Protein AF-A0A6A5SFV1-F1 (afdb_monomer_lite)

Structure (mmCIF, N/CA/C/O backbone):
data_AF-A0A6A5SFV1-F1
#
_entry.id   AF-A0A6A5SFV1-F1
#
loop_
_atom_site.group_PDB
_atom_site.id
_atom_site.type_symbol
_atom_site.label_atom_id
_atom_site.label_alt_id
_atom_site.label_comp_id
_atom_site.label_asym_id
_atom_site.label_entity_id
_atom_site.label_seq_id
_atom_site.pdbx_PDB_ins_code
_atom_site.Cartn_x
_atom_site.Cartn_y
_atom_site.Cartn_z
_atom_site.occupancy
_atom_site.B_iso_or_equiv
_atom_site.auth_seq_id
_atom_site.auth_comp_id
_atom_site.auth_asym_id
_atom_site.auth_atom_id
_atom_site.pdbx_PDB_model_num
ATOM 1 N N . LEU A 1 1 ? 15.874 -4.616 15.369 1.00 39.81 1 LEU A N 1
ATOM 2 C CA . LEU A 1 1 ? 14.705 -5.176 14.667 1.00 39.81 1 LEU A CA 1
ATOM 3 C C . LEU A 1 1 ? 13.558 -4.239 14.954 1.00 39.81 1 LEU A C 1
ATOM 5 O O . LEU A 1 1 ? 12.980 -4.276 16.034 1.00 39.81 1 LEU A O 1
ATOM 9 N N . THR A 1 2 ? 13.388 -3.271 14.067 1.00 50.19 2 THR A N 1
ATOM 10 C CA . THR A 1 2 ? 12.289 -2.308 14.119 1.00 50.19 2 THR A CA 1
ATOM 11 C C . THR A 1 2 ? 10.991 -3.061 13.829 1.00 50.19 2 THR A C 1
ATOM 13 O O . THR A 1 2 ? 10.992 -3.996 13.033 1.00 50.19 2 THR A O 1
ATOM 16 N N . SER A 1 3 ? 9.886 -2.715 14.496 1.00 72.81 3 SER A N 1
ATOM 17 C CA . SER A 1 3 ? 8.647 -3.523 14.514 1.00 72.81 3 SER A CA 1
ATOM 18 C C . SER A 1 3 ? 8.008 -3.782 13.142 1.00 72.81 3 SER A C 1
ATOM 20 O O . SER A 1 3 ? 7.108 -4.609 13.043 1.00 72.81 3 SER A O 1
ATOM 22 N N . TRP A 1 4 ? 8.470 -3.100 12.093 1.00 81.50 4 TRP A N 1
ATOM 23 C CA . TRP A 1 4 ? 7.916 -3.142 10.742 1.00 81.50 4 TRP A CA 1
ATOM 24 C C . TRP A 1 4 ? 8.739 -3.970 9.751 1.00 81.50 4 TRP A C 1
ATOM 26 O O . TRP A 1 4 ? 8.280 -4.184 8.636 1.00 81.50 4 TRP A O 1
ATOM 36 N N . ASP A 1 5 ? 9.910 -4.491 10.139 1.00 78.44 5 ASP A N 1
ATOM 37 C CA . ASP A 1 5 ? 10.797 -5.262 9.245 1.00 78.44 5 ASP A CA 1
ATOM 38 C C . ASP A 1 5 ? 10.086 -6.492 8.638 1.00 78.44 5 ASP A C 1
ATOM 40 O O . ASP A 1 5 ? 10.396 -6.937 7.531 1.00 78.44 5 ASP A O 1
ATOM 44 N N . SER A 1 6 ? 9.074 -7.018 9.336 1.00 78.88 6 SER A N 1
ATOM 45 C CA . SER A 1 6 ? 8.211 -8.098 8.859 1.00 78.88 6 SER A CA 1
ATOM 46 C C . SER A 1 6 ? 7.360 -7.718 7.649 1.00 78.88 6 SER A C 1
ATOM 48 O O . SER A 1 6 ? 6.922 -8.623 6.957 1.00 78.88 6 SER A O 1
ATOM 50 N N . LEU A 1 7 ? 7.142 -6.433 7.347 1.00 82.94 7 LEU A N 1
ATOM 51 C CA . LEU A 1 7 ? 6.380 -5.955 6.187 1.00 82.94 7 LEU A CA 1
ATOM 52 C C . LEU A 1 7 ? 7.236 -5.837 4.914 1.00 82.94 7 LEU A C 1
ATOM 54 O O . LEU A 1 7 ? 6.708 -5.513 3.851 1.00 82.94 7 LEU A O 1
ATOM 58 N N . CYS A 1 8 ? 8.541 -6.136 4.964 1.00 82.19 8 CYS A N 1
ATOM 59 C CA . CYS A 1 8 ? 9.426 -6.064 3.791 1.00 82.19 8 CYS A CA 1
ATOM 60 C C . CYS A 1 8 ? 8.923 -6.908 2.607 1.00 82.19 8 CYS A C 1
ATOM 62 O O . CYS A 1 8 ? 9.131 -6.546 1.449 1.00 82.19 8 CYS A O 1
ATOM 64 N N . PHE A 1 9 ? 8.205 -8.007 2.874 1.00 82.31 9 PHE A N 1
ATOM 65 C CA . PHE A 1 9 ? 7.637 -8.860 1.823 1.00 82.31 9 PHE A CA 1
ATOM 66 C C . PHE A 1 9 ? 6.614 -8.139 0.929 1.00 82.31 9 PHE A C 1
ATOM 68 O O . PHE A 1 9 ? 6.359 -8.608 -0.185 1.00 82.31 9 PHE A O 1
ATOM 75 N N . LEU A 1 10 ? 6.031 -7.017 1.380 1.00 82.50 10 LEU A N 1
ATOM 76 C CA . LEU A 1 10 ? 5.138 -6.179 0.570 1.00 82.50 10 LEU A CA 1
ATOM 77 C C . LEU A 1 10 ? 5.830 -5.673 -0.696 1.00 82.50 10 LEU A C 1
ATOM 79 O O . LEU A 1 10 ? 5.178 -5.433 -1.710 1.00 82.50 10 LEU A O 1
ATOM 83 N N . PHE A 1 11 ? 7.154 -5.562 -0.646 1.00 83.38 11 PHE A N 1
ATOM 84 C CA . PHE A 1 11 ? 7.954 -4.985 -1.706 1.00 83.38 11 PHE A CA 1
ATOM 85 C C . PHE A 1 11 ? 8.879 -5.978 -2.402 1.00 83.38 11 PHE A C 1
ATOM 87 O O . PHE A 1 11 ? 9.654 -5.578 -3.267 1.00 83.38 11 PHE A O 1
ATOM 94 N N . ALA A 1 12 ? 8.787 -7.270 -2.081 1.00 75.19 12 ALA A N 1
ATOM 95 C CA . ALA A 1 12 ? 9.642 -8.297 -2.677 1.00 75.19 12 ALA A CA 1
ATOM 96 C C . ALA A 1 12 ? 9.577 -8.310 -4.219 1.00 75.19 12 ALA A C 1
ATOM 98 O O . ALA A 1 12 ? 10.554 -8.651 -4.876 1.00 75.19 12 ALA A O 1
ATOM 99 N N . SER A 1 13 ? 8.444 -7.896 -4.798 1.00 70.06 13 SER A N 1
ATOM 100 C CA . SER A 1 13 ? 8.235 -7.753 -6.243 1.00 70.06 13 SER A CA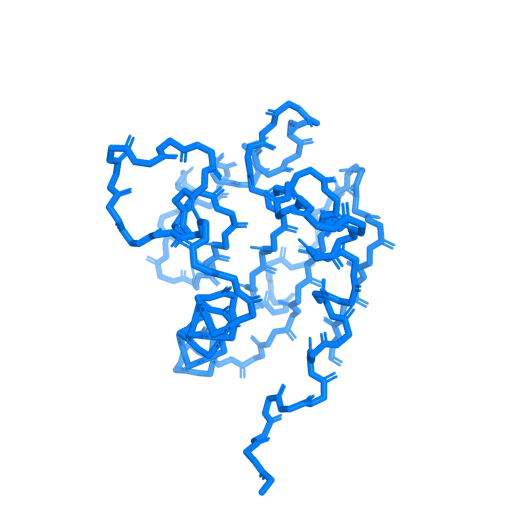 1
ATOM 101 C C . SER A 1 13 ? 8.350 -6.311 -6.760 1.00 70.06 13 SER A C 1
ATOM 103 O O . SER A 1 13 ? 8.256 -6.091 -7.964 1.00 70.06 13 SER A O 1
ATOM 105 N N . ALA A 1 14 ? 8.568 -5.319 -5.886 1.00 68.31 14 ALA A N 1
ATOM 106 C CA . ALA A 1 14 ? 8.663 -3.900 -6.253 1.00 68.31 14 ALA A CA 1
ATOM 107 C C . ALA A 1 14 ? 9.903 -3.581 -7.104 1.00 68.31 14 ALA A C 1
ATOM 109 O O . ALA A 1 14 ? 9.936 -2.558 -7.792 1.00 68.31 14 ALA A O 1
ATOM 110 N N . VAL A 1 15 ? 10.918 -4.449 -7.037 1.00 64.75 15 VAL A N 1
ATOM 111 C CA . VAL A 1 15 ? 12.190 -4.350 -7.757 1.00 64.75 15 VAL A CA 1
ATOM 112 C C . VAL A 1 15 ? 12.440 -5.678 -8.478 1.00 64.75 15 VAL A C 1
ATOM 114 O O . VAL A 1 15 ? 13.205 -6.519 -8.022 1.00 64.75 15 VAL A O 1
ATOM 117 N N . GLY A 1 16 ? 11.745 -5.893 -9.595 1.00 60.97 16 GLY A N 1
ATOM 118 C CA . GLY A 1 16 ? 11.997 -7.020 -10.500 1.00 60.97 16 GLY A CA 1
ATOM 119 C C . GLY A 1 16 ? 12.923 -6.604 -11.642 1.00 60.97 16 GLY A C 1
ATOM 120 O O . GLY A 1 16 ? 12.803 -5.483 -12.135 1.00 60.97 16 GLY A O 1
ATOM 121 N N . ASP A 1 17 ? 13.861 -7.477 -12.027 1.00 54.81 17 ASP A N 1
ATOM 122 C CA . ASP A 1 17 ? 14.710 -7.395 -13.231 1.00 54.81 17 ASP A CA 1
ATOM 123 C C . ASP A 1 17 ? 15.081 -5.970 -13.683 1.00 54.81 17 ASP A C 1
ATOM 125 O O . ASP A 1 17 ? 14.914 -5.577 -14.835 1.00 54.81 17 ASP A O 1
ATOM 129 N N . ARG A 1 18 ? 15.636 -5.190 -12.743 1.00 55.34 18 ARG A N 1
ATOM 130 C CA . ARG A 1 18 ? 16.209 -3.841 -12.944 1.00 55.34 18 ARG A CA 1
ATOM 131 C C . ARG A 1 18 ? 15.216 -2.700 -13.206 1.00 55.34 18 ARG A C 1
ATOM 133 O O . ARG A 1 18 ? 15.666 -1.568 -13.401 1.00 55.34 18 ARG A O 1
ATOM 140 N N . HIS A 1 19 ? 13.906 -2.929 -13.119 1.00 63.66 19 HIS A N 1
ATOM 141 C CA . HIS A 1 19 ? 12.904 -1.869 -13.243 1.00 63.66 19 HIS A CA 1
ATOM 142 C C . HIS A 1 19 ? 11.974 -1.822 -12.028 1.00 63.66 19 HIS A C 1
ATOM 144 O O . HIS A 1 19 ? 11.160 -2.707 -11.783 1.00 63.66 19 HIS A O 1
ATOM 150 N N . ALA A 1 20 ? 12.104 -0.741 -11.259 1.00 70.50 20 ALA A N 1
ATOM 151 C CA . ALA A 1 20 ? 11.135 -0.374 -10.242 1.00 70.50 20 ALA A CA 1
ATOM 152 C C . ALA A 1 20 ? 9.860 0.124 -10.930 1.00 70.50 20 ALA A C 1
ATOM 154 O O . ALA A 1 20 ? 9.822 1.237 -11.464 1.00 70.50 20 ALA A O 1
ATOM 155 N N . THR A 1 21 ? 8.839 -0.726 -10.934 1.00 82.31 21 THR A N 1
ATOM 156 C CA . THR A 1 21 ? 7.535 -0.418 -11.516 1.00 82.31 21 THR A CA 1
ATOM 157 C C . THR A 1 21 ? 6.489 -0.534 -10.413 1.00 82.31 21 THR A C 1
ATOM 159 O O . THR A 1 21 ? 6.271 -1.643 -9.920 1.00 82.31 21 THR A O 1
ATOM 162 N N . PRO A 1 22 ? 5.804 0.566 -10.043 1.00 81.25 22 PRO A N 1
ATOM 163 C CA . PRO A 1 22 ? 4.763 0.541 -9.017 1.00 81.25 22 PRO A CA 1
ATOM 164 C C . PRO A 1 22 ? 3.718 -0.558 -9.245 1.00 81.25 22 PRO A C 1
ATOM 166 O O . PRO A 1 22 ? 3.267 -1.184 -8.297 1.00 81.25 22 PRO A O 1
ATOM 169 N N . ALA A 1 23 ? 3.369 -0.846 -10.503 1.00 82.19 23 ALA A N 1
ATOM 170 C CA . ALA A 1 23 ? 2.409 -1.890 -10.867 1.00 82.19 23 ALA A CA 1
ATOM 171 C C . ALA A 1 23 ? 2.795 -3.311 -10.412 1.00 82.19 23 ALA A C 1
ATOM 173 O O . ALA A 1 23 ? 1.910 -4.150 -10.262 1.00 82.19 23 ALA A O 1
ATOM 174 N N . ASN A 1 24 ? 4.079 -3.581 -10.155 1.00 83.88 24 ASN A N 1
ATOM 175 C CA . ASN A 1 24 ? 4.537 -4.882 -9.662 1.00 83.88 24 ASN A CA 1
ATOM 176 C C . ASN A 1 24 ? 4.305 -5.064 -8.155 1.00 83.88 24 ASN A C 1
ATOM 178 O O . ASN A 1 24 ? 4.449 -6.175 -7.638 1.00 83.88 24 ASN A O 1
ATOM 182 N N . ILE A 1 25 ? 3.970 -3.989 -7.437 1.00 86.62 25 ILE A N 1
ATOM 183 C CA . ILE A 1 25 ? 3.572 -4.054 -6.032 1.00 86.62 25 ILE A CA 1
ATOM 184 C C . ILE A 1 25 ? 2.109 -4.513 -6.000 1.00 86.62 25 ILE A C 1
ATOM 186 O O . ILE A 1 25 ? 1.242 -3.801 -6.514 1.00 86.62 25 ILE A O 1
ATOM 190 N N . PRO A 1 26 ? 1.793 -5.684 -5.417 1.00 85.19 26 PRO A N 1
ATOM 191 C CA . PRO A 1 26 ? 0.419 -6.155 -5.343 1.00 85.19 26 PRO A CA 1
ATOM 192 C C . PRO A 1 26 ? -0.435 -5.183 -4.536 1.00 85.19 26 PRO A C 1
ATOM 194 O O . PRO A 1 26 ? -0.007 -4.709 -3.478 1.00 85.19 26 PRO A O 1
ATOM 197 N N . LYS A 1 27 ? -1.667 -4.940 -4.994 1.00 87.31 27 LYS A N 1
ATOM 198 C CA . LYS A 1 27 ? -2.636 -4.174 -4.213 1.00 87.31 27 LYS A CA 1
ATOM 199 C C . LYS A 1 27 ? -2.872 -4.855 -2.867 1.00 87.31 27 LYS A C 1
ATOM 201 O O . LYS A 1 27 ? -3.360 -5.985 -2.809 1.00 87.31 27 LYS A O 1
ATOM 206 N N . THR A 1 28 ? -2.497 -4.164 -1.800 1.00 86.44 28 THR A N 1
ATOM 207 C CA . THR A 1 28 ? -2.459 -4.695 -0.442 1.00 86.44 28 THR A CA 1
ATOM 208 C C . THR A 1 28 ? -3.102 -3.712 0.519 1.00 86.44 28 THR A C 1
ATOM 210 O O . THR A 1 28 ? -2.836 -2.509 0.462 1.00 86.44 28 THR A O 1
ATOM 213 N N . ILE A 1 29 ? -3.918 -4.240 1.427 1.00 86.06 29 ILE A N 1
ATOM 214 C CA . ILE A 1 29 ? -4.381 -3.508 2.601 1.00 86.06 29 ILE A CA 1
ATOM 215 C C . ILE A 1 29 ? -3.714 -4.080 3.853 1.00 86.06 29 ILE A C 1
ATOM 217 O O . ILE A 1 29 ? -3.685 -5.295 4.060 1.00 86.06 29 ILE A O 1
ATOM 221 N N . VAL A 1 30 ? -3.147 -3.198 4.668 1.00 85.81 30 VAL A N 1
ATOM 222 C CA . VAL A 1 30 ? -2.516 -3.522 5.947 1.00 85.81 30 VAL A CA 1
ATOM 223 C C . VAL A 1 30 ? -3.370 -2.901 7.040 1.00 85.81 30 VAL A C 1
ATOM 225 O O . VAL A 1 30 ? -3.527 -1.680 7.085 1.00 85.81 30 VAL A O 1
ATOM 228 N N . PHE A 1 31 ? -3.940 -3.733 7.901 1.00 85.19 31 PHE A N 1
ATOM 229 C CA . PHE A 1 31 ? -4.699 -3.281 9.054 1.00 85.19 31 PHE A CA 1
ATOM 230 C C . PHE A 1 31 ? -3.769 -3.103 10.249 1.00 85.19 31 PHE A C 1
ATOM 232 O O . PHE A 1 31 ? -3.014 -4.002 10.596 1.00 85.19 31 PHE A O 1
ATOM 239 N N . ILE A 1 32 ? -3.801 -1.914 10.847 1.00 83.50 32 ILE A N 1
ATOM 240 C CA . ILE A 1 32 ? -3.024 -1.569 12.037 1.00 83.50 32 ILE A CA 1
ATOM 241 C C . ILE A 1 32 ? -3.927 -0.784 12.979 1.00 83.50 32 ILE A C 1
ATOM 243 O O . ILE A 1 32 ? -4.478 0.257 12.611 1.00 83.50 32 ILE A O 1
ATOM 247 N N . ASP A 1 33 ? -4.043 -1.243 14.219 1.00 80.06 33 ASP A N 1
ATOM 248 C CA . ASP A 1 33 ? -4.778 -0.520 15.250 1.00 80.06 33 ASP A CA 1
ATOM 249 C C . ASP A 1 33 ? -3.892 0.528 15.919 1.00 80.06 33 ASP A C 1
ATOM 251 O O . ASP A 1 33 ? -2.948 0.218 16.636 1.00 80.06 33 ASP A O 1
ATOM 255 N N . GLY A 1 34 ? -4.224 1.798 15.696 1.00 77.44 34 GLY A N 1
ATOM 256 C CA . GLY A 1 34 ? -3.541 2.936 16.303 1.00 77.44 34 GLY A CA 1
ATOM 257 C C . GLY A 1 34 ? -3.113 3.962 15.264 1.00 77.44 34 GLY A C 1
ATOM 258 O O . GLY A 1 34 ? -2.336 3.681 14.356 1.00 77.44 34 GLY A O 1
ATOM 259 N N . GLN A 1 35 ? -3.590 5.197 15.416 1.00 79.12 35 GLN A N 1
ATOM 260 C CA . GLN A 1 35 ? -3.307 6.278 14.468 1.00 79.12 35 GLN A CA 1
ATOM 261 C C . GLN A 1 35 ? -1.804 6.565 14.337 1.00 79.12 35 GLN A C 1
ATOM 263 O O . GLN A 1 35 ? -1.300 6.762 13.231 1.00 79.12 35 GLN A O 1
ATOM 268 N N . THR A 1 36 ? -1.092 6.589 15.466 1.00 84.06 36 THR A N 1
ATOM 269 C CA . THR A 1 36 ? 0.360 6.794 15.495 1.00 84.06 36 THR A CA 1
ATOM 270 C C . THR A 1 36 ? 1.081 5.680 14.743 1.00 84.06 36 THR A C 1
ATOM 272 O O . THR A 1 36 ? 1.924 5.977 13.903 1.00 84.06 36 THR A O 1
ATOM 275 N N . LEU A 1 37 ? 0.671 4.426 14.953 1.00 84.81 37 LEU A N 1
ATOM 276 C CA . LEU A 1 37 ? 1.264 3.261 14.298 1.00 84.81 37 LEU A CA 1
ATOM 277 C C . LEU A 1 37 ? 1.001 3.247 12.789 1.00 84.81 37 LEU A C 1
ATOM 279 O O . LEU A 1 37 ? 1.902 2.928 12.028 1.00 84.81 37 LEU A O 1
ATOM 283 N N . ILE A 1 38 ? -0.180 3.674 12.331 1.00 85.00 38 ILE A N 1
ATOM 284 C CA . ILE A 1 38 ? -0.461 3.834 10.892 1.00 85.00 38 ILE A CA 1
ATOM 285 C C . ILE A 1 38 ? 0.493 4.845 10.260 1.00 85.00 38 ILE A C 1
ATOM 287 O O . ILE A 1 38 ? 1.033 4.601 9.183 1.00 85.00 38 ILE A O 1
ATOM 291 N N . ARG A 1 39 ? 0.707 5.989 10.922 1.00 85.56 39 ARG A N 1
ATOM 292 C CA . ARG A 1 39 ? 1.625 7.017 10.422 1.00 85.56 39 ARG A CA 1
ATOM 293 C C . ARG A 1 39 ? 3.065 6.509 10.398 1.00 85.56 39 ARG A C 1
ATOM 295 O O . ARG A 1 39 ? 3.761 6.748 9.418 1.00 85.56 39 ARG A O 1
ATOM 302 N N . GLU A 1 40 ? 3.495 5.814 11.447 1.00 89.19 40 GLU A N 1
ATOM 303 C CA . GLU A 1 40 ? 4.832 5.218 11.536 1.00 89.19 40 GLU A CA 1
ATOM 304 C C . GLU A 1 40 ? 5.048 4.131 10.480 1.00 89.19 40 GLU A C 1
ATOM 306 O O . GLU A 1 40 ? 6.055 4.160 9.781 1.00 89.19 40 GLU A O 1
ATOM 311 N N . ALA A 1 41 ? 4.085 3.228 10.298 1.00 87.88 41 ALA A N 1
ATOM 312 C CA . ALA A 1 41 ? 4.147 2.178 9.288 1.00 87.88 41 ALA A CA 1
ATOM 313 C C . ALA A 1 41 ? 4.135 2.751 7.863 1.00 87.88 41 ALA A C 1
ATOM 315 O O . ALA A 1 41 ? 4.870 2.272 7.004 1.00 87.88 41 ALA A O 1
ATOM 316 N N . ALA A 1 42 ? 3.349 3.802 7.604 1.00 89.31 42 ALA A N 1
ATOM 317 C CA . ALA A 1 42 ? 3.342 4.484 6.311 1.00 89.31 42 ALA A CA 1
ATOM 318 C C . ALA A 1 42 ? 4.674 5.188 6.027 1.00 89.31 42 ALA A C 1
ATOM 320 O O . ALA A 1 42 ? 5.183 5.090 4.912 1.00 89.31 42 ALA A O 1
ATOM 321 N N . ALA A 1 43 ? 5.249 5.863 7.027 1.00 90.62 43 ALA A N 1
ATOM 322 C CA . ALA A 1 43 ? 6.567 6.480 6.908 1.00 90.62 43 ALA A CA 1
ATOM 323 C C . ALA A 1 43 ? 7.647 5.422 6.639 1.00 90.62 43 ALA A C 1
ATOM 325 O O . ALA A 1 43 ? 8.378 5.535 5.661 1.00 90.62 43 ALA A O 1
ATOM 326 N N . TRP A 1 44 ? 7.659 4.338 7.419 1.00 91.94 44 TRP A N 1
ATOM 327 C CA . TRP A 1 44 ? 8.574 3.217 7.215 1.00 91.94 44 TRP A CA 1
ATOM 328 C C . TRP A 1 44 ? 8.431 2.595 5.817 1.00 91.94 44 TRP A C 1
ATOM 330 O O . TRP A 1 44 ? 9.428 2.328 5.153 1.00 91.94 44 TRP A O 1
ATOM 340 N N . ALA A 1 45 ? 7.200 2.404 5.336 1.00 90.00 45 ALA A N 1
ATOM 341 C CA . ALA A 1 45 ? 6.926 1.839 4.017 1.00 90.00 45 ALA A CA 1
ATOM 342 C C . ALA A 1 45 ? 7.452 2.744 2.888 1.00 90.00 45 ALA A C 1
ATOM 344 O O . ALA A 1 45 ? 8.002 2.252 1.901 1.00 90.00 45 ALA A O 1
ATOM 345 N N . ILE A 1 46 ? 7.306 4.064 3.045 1.00 91.81 46 ILE A N 1
ATOM 346 C CA . ILE A 1 46 ? 7.861 5.062 2.125 1.00 91.81 46 ILE A CA 1
ATOM 347 C C . ILE A 1 46 ? 9.390 4.998 2.130 1.00 91.81 46 ILE A C 1
ATOM 349 O O . ILE A 1 46 ? 9.991 4.879 1.061 1.00 91.81 46 ILE A O 1
ATOM 353 N N . ASP A 1 47 ? 10.006 5.029 3.310 1.00 91.75 47 ASP A N 1
ATOM 354 C CA . ASP A 1 47 ? 11.462 4.997 3.463 1.00 91.75 47 ASP A CA 1
ATOM 355 C C . ASP A 1 47 ? 12.055 3.714 2.873 1.00 91.75 47 ASP A C 1
ATOM 357 O O . ASP A 1 47 ? 13.055 3.759 2.157 1.00 91.75 47 ASP A O 1
ATOM 361 N N . MET A 1 48 ? 11.397 2.574 3.092 1.00 89.00 48 MET A N 1
ATOM 362 C CA . MET A 1 48 ? 11.800 1.291 2.523 1.00 89.00 48 MET A CA 1
ATOM 363 C C . MET A 1 48 ? 11.740 1.308 0.991 1.00 89.00 48 MET A C 1
ATOM 365 O O . MET A 1 48 ? 12.672 0.856 0.325 1.00 89.00 48 MET A O 1
ATOM 369 N N . LEU A 1 49 ? 10.670 1.856 0.408 1.00 88.38 49 LEU A N 1
ATOM 370 C CA . LEU A 1 49 ? 10.522 1.926 -1.046 1.00 88.38 49 LEU A CA 1
ATOM 371 C C . LEU A 1 49 ? 11.589 2.829 -1.688 1.00 88.38 49 LEU A C 1
ATOM 373 O O . LEU A 1 49 ? 12.161 2.464 -2.717 1.00 88.38 49 LEU A O 1
ATOM 377 N N . LEU A 1 50 ? 11.899 3.964 -1.052 1.00 90.19 50 LEU A N 1
ATOM 378 C CA . LEU A 1 50 ? 12.995 4.851 -1.455 1.00 90.19 50 LEU A CA 1
ATOM 379 C C . LEU A 1 50 ? 14.358 4.158 -1.328 1.00 90.19 50 LEU A C 1
ATOM 381 O O . LEU A 1 50 ? 15.199 4.294 -2.213 1.00 90.19 50 LEU A O 1
ATOM 385 N N . PHE A 1 51 ? 14.563 3.384 -0.260 1.00 88.50 51 PHE A N 1
ATOM 386 C CA . PHE A 1 51 ? 15.800 2.643 -0.026 1.00 88.50 51 PHE A CA 1
ATOM 387 C C . PHE A 1 51 ? 16.041 1.551 -1.078 1.00 88.50 51 PHE A C 1
ATOM 389 O O . PHE A 1 51 ? 17.168 1.371 -1.537 1.00 88.50 51 PHE A O 1
ATOM 396 N N . MET A 1 52 ? 14.996 0.834 -1.499 1.00 84.06 52 MET A N 1
ATOM 397 C CA . MET A 1 52 ? 15.143 -0.261 -2.465 1.00 84.06 52 MET A CA 1
ATOM 398 C C . MET A 1 52 ? 15.372 0.200 -3.908 1.00 84.06 52 MET A C 1
ATOM 400 O O . MET A 1 52 ? 15.853 -0.589 -4.725 1.00 84.06 52 MET A O 1
ATOM 404 N N . SER A 1 53 ? 15.021 1.441 -4.269 1.00 85.75 53 SER A N 1
ATOM 405 C CA . SER A 1 53 ? 15.277 1.943 -5.621 1.00 85.75 53 SER A CA 1
ATOM 406 C C . SER A 1 53 ? 15.342 3.464 -5.725 1.00 85.75 53 SER A C 1
ATOM 408 O O . SER A 1 53 ? 14.385 4.168 -5.420 1.00 85.75 53 SER A O 1
ATOM 410 N N . ASN A 1 54 ? 16.399 3.952 -6.380 1.00 85.75 54 ASN A N 1
ATOM 411 C CA . ASN A 1 54 ? 16.574 5.363 -6.754 1.00 85.75 54 ASN A CA 1
ATOM 412 C C . ASN A 1 54 ? 15.581 5.863 -7.826 1.00 85.75 54 ASN A C 1
ATOM 414 O O . ASN A 1 54 ? 15.680 7.003 -8.277 1.00 85.75 54 ASN A O 1
ATOM 418 N N . LYS A 1 55 ? 14.679 5.004 -8.317 1.00 87.69 55 LYS A N 1
ATOM 419 C CA . LYS A 1 55 ? 13.623 5.391 -9.263 1.00 87.69 55 LYS A CA 1
ATOM 420 C C . LYS A 1 55 ? 12.409 5.985 -8.563 1.00 87.69 55 LYS A C 1
ATOM 422 O O . LYS A 1 55 ? 11.719 6.797 -9.172 1.00 87.69 55 LYS A O 1
ATOM 427 N N . TYR A 1 56 ? 12.150 5.585 -7.320 1.00 89.56 56 TYR A N 1
ATOM 428 C CA . TYR A 1 56 ? 11.079 6.170 -6.529 1.00 89.56 56 TYR A CA 1
ATOM 429 C C . TYR A 1 56 ? 11.503 7.535 -5.990 1.00 89.56 56 TYR A C 1
ATOM 431 O O . TYR A 1 56 ? 12.683 7.807 -5.774 1.00 89.56 56 TYR A O 1
ATOM 439 N N . SER A 1 57 ? 10.530 8.420 -5.794 1.00 91.44 57 SER A N 1
ATOM 440 C CA . SER A 1 57 ? 10.784 9.776 -5.315 1.00 91.44 57 SER A CA 1
ATOM 441 C C . SER A 1 57 ? 9.653 10.270 -4.427 1.00 91.44 57 SER A C 1
ATOM 443 O O . SER A 1 57 ? 8.507 9.850 -4.555 1.00 91.44 57 SER A O 1
ATOM 445 N N . MET A 1 58 ? 9.961 11.224 -3.554 1.00 92.00 58 MET A N 1
ATOM 446 C CA . MET A 1 58 ? 8.953 12.004 -2.831 1.00 92.00 58 MET A CA 1
ATOM 447 C C . MET A 1 58 ? 8.427 13.178 -3.671 1.00 92.00 58 MET A C 1
ATOM 449 O O . MET A 1 58 ? 7.428 13.794 -3.312 1.00 92.00 58 MET A O 1
ATOM 453 N N . SER A 1 59 ? 9.065 13.494 -4.806 1.00 91.75 59 SER A N 1
ATOM 454 C CA . SER A 1 59 ? 8.624 14.583 -5.678 1.00 91.75 59 SER A CA 1
ATOM 455 C C . SER A 1 59 ? 7.319 14.239 -6.391 1.00 91.75 59 SER A C 1
ATOM 457 O O . SER A 1 59 ? 7.210 13.199 -7.042 1.00 91.75 59 SER A O 1
ATOM 459 N N . LEU A 1 60 ? 6.357 15.163 -6.368 1.00 85.19 60 LEU A N 1
ATOM 460 C CA . LEU A 1 60 ? 5.108 15.044 -7.130 1.00 85.19 60 LEU A CA 1
ATOM 461 C C . LEU A 1 60 ? 5.350 15.007 -8.649 1.00 85.19 60 LEU A C 1
ATOM 463 O O . LEU A 1 60 ? 4.560 14.422 -9.388 1.00 85.19 60 LEU A O 1
ATOM 467 N N . SER A 1 61 ? 6.467 15.570 -9.127 1.00 89.38 61 SER A N 1
ATOM 468 C CA . SER A 1 61 ? 6.842 15.508 -10.546 1.00 89.38 61 SER A CA 1
ATOM 469 C C . SER A 1 61 ? 7.196 14.095 -11.021 1.00 89.38 61 SER A C 1
ATOM 471 O O . SER A 1 61 ? 7.176 13.844 -12.225 1.00 89.38 61 SER A O 1
ATOM 473 N N . ALA A 1 62 ? 7.469 13.165 -10.098 1.00 86.25 62 ALA A N 1
ATOM 474 C CA . ALA A 1 62 ? 7.777 11.771 -10.409 1.00 86.25 62 ALA A CA 1
ATOM 475 C C . ALA A 1 62 ? 6.540 10.935 -10.791 1.00 86.25 62 ALA A C 1
ATOM 477 O O . ALA A 1 62 ? 6.686 9.767 -11.136 1.00 86.25 62 ALA A O 1
ATOM 478 N N . LYS A 1 63 ? 5.330 11.521 -10.769 1.00 88.62 63 LYS A N 1
ATOM 479 C CA . LYS A 1 63 ? 4.075 10.885 -11.212 1.00 88.62 63 LYS A CA 1
ATOM 480 C C . LYS A 1 63 ? 3.858 9.514 -10.557 1.00 88.62 63 LYS A C 1
ATOM 482 O O . LYS A 1 63 ? 3.691 9.446 -9.344 1.00 88.62 63 LYS A O 1
ATOM 487 N N . GLU A 1 64 ? 3.842 8.435 -11.336 1.00 87.06 64 GLU A N 1
ATOM 488 C CA . GLU A 1 64 ? 3.608 7.071 -10.854 1.00 87.06 64 GLU A CA 1
ATOM 489 C C . GLU A 1 64 ? 4.717 6.570 -9.917 1.00 87.06 64 GLU A C 1
ATOM 491 O O . GLU A 1 64 ? 4.446 5.777 -9.023 1.00 87.06 64 GLU A O 1
ATOM 496 N N . HIS A 1 65 ? 5.943 7.086 -10.049 1.00 88.69 65 HIS A N 1
ATOM 497 C CA . HIS A 1 65 ? 7.068 6.769 -9.163 1.00 88.69 65 HIS A CA 1
ATOM 498 C C . HIS A 1 65 ? 7.087 7.617 -7.887 1.00 88.69 65 HIS A C 1
ATOM 500 O O . HIS A 1 65 ? 7.990 7.470 -7.059 1.00 88.69 65 HIS A O 1
ATOM 506 N N . CYS A 1 66 ? 6.109 8.509 -7.706 1.00 91.50 66 CYS A N 1
ATOM 507 C CA . CYS A 1 66 ? 5.952 9.237 -6.458 1.00 91.50 66 CYS A CA 1
ATOM 508 C C . CYS A 1 66 ? 5.436 8.290 -5.368 1.00 91.50 66 CYS A C 1
ATOM 510 O O . CYS A 1 66 ? 4.328 7.769 -5.470 1.00 91.50 66 CYS A O 1
ATOM 512 N N . VAL A 1 67 ? 6.196 8.107 -4.288 1.00 91.38 67 VAL A N 1
ATOM 513 C CA . VAL A 1 67 ? 5.840 7.199 -3.180 1.00 91.38 67 VAL A CA 1
ATOM 514 C C . VAL A 1 67 ? 4.488 7.529 -2.545 1.00 91.38 67 VAL A C 1
ATOM 516 O O . VAL A 1 67 ? 3.761 6.626 -2.139 1.00 91.38 67 VAL A O 1
ATOM 519 N N . TYR A 1 68 ? 4.093 8.806 -2.548 1.00 90.12 68 TYR A N 1
ATOM 520 C CA . TYR A 1 68 ? 2.790 9.254 -2.054 1.00 90.12 68 TYR A CA 1
ATOM 521 C C . TYR A 1 68 ? 1.612 8.832 -2.938 1.00 90.12 68 TYR A C 1
ATOM 523 O O . TYR A 1 68 ? 0.482 8.815 -2.459 1.00 90.12 68 TYR A O 1
ATOM 531 N N . ASN A 1 69 ? 1.857 8.498 -4.205 1.00 89.94 69 ASN A N 1
ATOM 532 C CA . ASN A 1 69 ? 0.839 7.960 -5.108 1.00 89.94 69 ASN A CA 1
ATOM 533 C C . ASN A 1 69 ? 0.731 6.433 -5.003 1.00 89.94 69 ASN A C 1
ATOM 535 O O . ASN A 1 69 ? -0.256 5.871 -5.460 1.00 89.94 69 ASN A O 1
ATOM 539 N N . ILE A 1 70 ? 1.720 5.775 -4.390 1.00 90.56 70 ILE A N 1
ATOM 540 C CA . ILE A 1 70 ? 1.806 4.315 -4.254 1.00 90.56 70 ILE A CA 1
ATOM 541 C C . ILE A 1 70 ? 1.300 3.863 -2.880 1.00 90.56 70 ILE A C 1
ATOM 543 O O . ILE A 1 70 ? 0.587 2.862 -2.780 1.00 90.56 70 ILE A O 1
ATOM 547 N N . ILE A 1 71 ? 1.673 4.591 -1.825 1.00 90.50 71 ILE A N 1
ATOM 548 C CA . ILE A 1 71 ? 1.390 4.249 -0.429 1.00 90.50 71 ILE A CA 1
ATOM 549 C C . ILE A 1 71 ? 0.463 5.310 0.167 1.00 90.50 71 ILE A C 1
ATOM 551 O O . ILE A 1 71 ? 0.768 6.506 0.157 1.00 90.50 71 ILE A O 1
ATOM 555 N N . ARG A 1 72 ? -0.665 4.872 0.733 1.00 87.00 72 ARG A N 1
ATOM 556 C CA . ARG A 1 72 ? -1.637 5.739 1.410 1.00 87.00 72 ARG A CA 1
ATOM 557 C C . ARG A 1 72 ? -1.942 5.230 2.815 1.00 87.00 72 ARG A C 1
ATOM 559 O O . ARG A 1 72 ? -2.295 4.073 3.013 1.00 87.00 72 ARG A O 1
ATOM 566 N N . GLY A 1 73 ? -1.833 6.124 3.795 1.00 81.75 73 GLY A N 1
ATOM 567 C CA . GLY A 1 73 ? -2.316 5.892 5.153 1.00 81.75 73 GLY A CA 1
ATOM 568 C C . GLY A 1 73 ? -3.747 6.402 5.313 1.00 81.75 73 GLY A C 1
ATOM 569 O O . GLY A 1 73 ? -4.044 7.546 4.969 1.00 81.75 73 GLY A O 1
ATOM 570 N N . PHE A 1 74 ? -4.617 5.574 5.872 1.00 76.88 74 PHE A N 1
ATOM 571 C CA . PHE A 1 74 ? -6.007 5.877 6.177 1.00 76.88 74 PHE A CA 1
ATOM 572 C C . PHE A 1 74 ? -6.176 5.887 7.685 1.00 76.88 74 PHE A C 1
ATOM 574 O O . PHE A 1 74 ? -5.988 4.879 8.359 1.00 76.88 74 PHE A O 1
ATOM 581 N N . THR A 1 75 ? -6.550 7.040 8.223 1.00 69.25 75 THR A N 1
ATOM 582 C CA . THR A 1 75 ? -6.803 7.183 9.658 1.00 69.25 75 THR A CA 1
ATOM 583 C C . THR A 1 75 ? -8.269 7.508 9.900 1.00 69.25 75 THR A C 1
ATOM 585 O O . THR A 1 75 ? -8.955 8.070 9.042 1.00 69.25 75 THR A O 1
ATOM 588 N N . THR A 1 76 ? -8.757 7.190 11.096 1.00 63.72 76 THR A N 1
ATOM 589 C CA . THR A 1 76 ? -10.133 7.470 11.535 1.00 63.72 76 THR A CA 1
ATOM 590 C C . THR A 1 76 ? -10.515 8.949 11.444 1.00 63.72 76 THR A C 1
ATOM 592 O O . THR A 1 76 ? -11.696 9.245 11.285 1.00 63.72 76 THR A O 1
ATOM 595 N N . HIS A 1 77 ? -9.530 9.855 11.484 1.00 68.12 77 HIS A N 1
ATOM 596 C CA . HIS A 1 77 ? -9.699 11.310 11.429 1.00 68.12 77 HIS A CA 1
ATOM 597 C C . HIS A 1 77 ? -9.916 11.881 10.020 1.00 68.12 77 HIS A C 1
ATOM 599 O O . HIS A 1 77 ? -10.169 13.077 9.883 1.00 68.12 77 HIS A O 1
ATOM 605 N N . MET A 1 78 ? -9.824 11.067 8.965 1.00 72.38 78 MET A N 1
ATOM 606 C CA . MET A 1 78 ? -10.269 11.497 7.640 1.00 72.38 78 MET A CA 1
ATOM 607 C C . MET A 1 78 ? -11.794 11.641 7.622 1.00 72.38 78 MET A C 1
ATOM 609 O O . MET A 1 78 ? -12.505 10.851 8.242 1.00 72.38 78 MET A O 1
ATOM 613 N N . SER A 1 79 ? -12.309 12.637 6.899 1.00 75.75 79 SER A N 1
ATOM 614 C CA . SER A 1 79 ? -13.753 12.743 6.675 1.00 75.75 79 SER A CA 1
ATOM 615 C C . SER A 1 79 ? -14.267 11.491 5.958 1.00 75.75 79 SER A C 1
ATOM 617 O O . SER A 1 79 ? -13.547 10.893 5.159 1.00 75.75 79 SER A O 1
ATOM 619 N N . GLU A 1 80 ? -15.522 11.108 6.199 1.00 74.38 80 GLU A N 1
ATOM 620 C CA . GLU A 1 8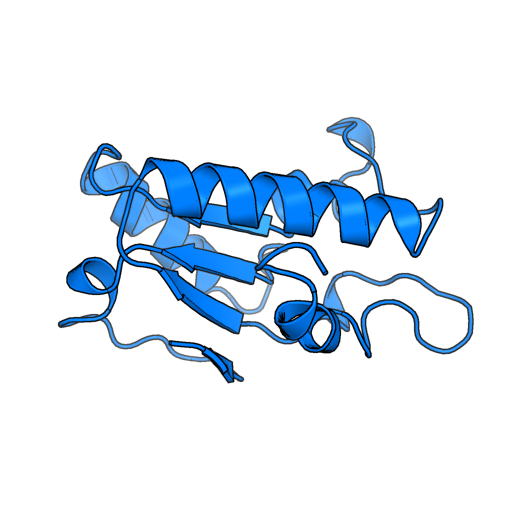0 ? -16.149 9.969 5.508 1.00 74.38 80 GLU A CA 1
ATOM 621 C C . GLU A 1 80 ? -16.110 10.127 3.981 1.00 74.38 80 GLU A C 1
ATOM 623 O O . GLU A 1 80 ? -15.871 9.163 3.258 1.00 74.38 80 GLU A O 1
ATOM 628 N N . TYR A 1 81 ? -16.241 11.364 3.489 1.00 77.38 81 TYR A N 1
ATOM 629 C CA . TYR A 1 81 ? -16.060 11.687 2.074 1.00 77.38 81 TYR A CA 1
ATOM 630 C C . TYR A 1 81 ? -14.650 11.334 1.576 1.00 77.38 81 TYR A C 1
ATOM 632 O O . TYR A 1 81 ? -14.511 10.655 0.563 1.00 77.38 81 TYR A O 1
ATOM 640 N N . ASN A 1 82 ? -13.603 11.730 2.308 1.00 76.12 82 ASN A N 1
ATOM 641 C CA . ASN A 1 82 ? -12.218 11.442 1.929 1.00 76.12 82 ASN A CA 1
ATOM 642 C C . ASN A 1 82 ? -11.887 9.952 2.053 1.00 76.12 82 ASN A C 1
ATOM 644 O O . ASN A 1 82 ? -11.178 9.420 1.202 1.00 76.12 82 ASN A O 1
ATOM 648 N N . LYS A 1 83 ? -12.418 9.271 3.079 1.00 74.94 83 LYS A N 1
ATOM 649 C CA . LYS A 1 83 ? -12.284 7.815 3.233 1.00 74.94 83 LYS A CA 1
ATOM 650 C C . LYS A 1 83 ? -12.871 7.103 2.025 1.00 74.94 83 LYS A C 1
ATOM 652 O O . LYS A 1 83 ? -12.184 6.287 1.421 1.00 74.94 83 LYS A O 1
ATOM 657 N N . LYS A 1 84 ? -14.104 7.455 1.649 1.00 77.31 84 LYS A N 1
ATOM 658 C CA . LYS A 1 84 ? -14.781 6.882 0.487 1.00 77.31 84 LYS A CA 1
ATOM 659 C C . LYS A 1 84 ? -14.030 7.180 -0.807 1.00 77.31 84 LYS A C 1
ATOM 661 O O . LYS A 1 84 ? -13.764 6.254 -1.554 1.00 77.31 84 LYS A O 1
ATOM 666 N N . HIS A 1 85 ? -13.622 8.427 -1.032 1.00 81.19 85 HIS A N 1
ATOM 667 C CA . HIS A 1 85 ? -12.879 8.806 -2.233 1.00 81.19 85 HIS A CA 1
ATOM 668 C C . HIS A 1 85 ? -11.568 8.027 -2.371 1.00 81.19 85 HIS A C 1
ATOM 670 O O . HIS A 1 85 ? -11.306 7.435 -3.410 1.00 81.19 85 HIS A O 1
ATOM 676 N N . ALA A 1 86 ? -10.738 8.007 -1.327 1.00 77.56 86 ALA A N 1
ATOM 677 C CA . ALA A 1 86 ? -9.450 7.324 -1.382 1.00 77.56 86 ALA A CA 1
ATOM 678 C C . ALA A 1 86 ? -9.611 5.794 -1.436 1.00 77.56 86 ALA A C 1
ATOM 680 O O . ALA A 1 86 ? -8.784 5.101 -2.024 1.00 77.56 86 ALA A O 1
ATOM 681 N N . TYR A 1 87 ? -10.697 5.263 -0.873 1.00 78.38 87 TYR A N 1
ATOM 682 C CA . TYR A 1 87 ? -11.069 3.865 -1.029 1.00 78.38 87 TYR A CA 1
ATOM 683 C C . TYR A 1 87 ? -11.513 3.534 -2.464 1.00 78.38 87 TYR A C 1
ATOM 685 O O . TYR A 1 87 ? -11.016 2.572 -3.041 1.00 78.38 87 TYR A O 1
ATOM 693 N N . ASP A 1 88 ? -12.394 4.340 -3.058 1.00 82.69 88 ASP A N 1
ATOM 694 C CA . ASP A 1 88 ? -12.852 4.185 -4.443 1.00 82.69 88 ASP A CA 1
ATOM 695 C C . ASP A 1 88 ? -11.666 4.302 -5.421 1.00 82.69 88 ASP A C 1
ATOM 697 O O . ASP A 1 88 ? -11.534 3.492 -6.339 1.00 82.69 88 ASP A O 1
ATOM 701 N N . GLU A 1 89 ? -10.736 5.226 -5.158 1.00 84.88 89 GLU A N 1
ATOM 702 C CA . GLU A 1 89 ? -9.469 5.344 -5.886 1.00 84.88 89 GLU A CA 1
ATOM 703 C C . GLU A 1 89 ? -8.588 4.101 -5.703 1.00 84.88 89 GLU A C 1
ATOM 705 O O . GLU A 1 89 ? -8.003 3.615 -6.664 1.00 84.88 89 GLU A O 1
ATOM 710 N N . PHE A 1 90 ? -8.493 3.536 -4.496 1.00 84.88 90 PHE A N 1
ATOM 711 C CA . PHE A 1 90 ? -7.736 2.301 -4.277 1.00 84.88 90 PHE A CA 1
ATOM 712 C C . PHE A 1 90 ? -8.361 1.092 -4.981 1.00 84.88 90 PHE A C 1
ATOM 714 O O . PHE A 1 90 ? -7.626 0.202 -5.411 1.00 84.88 90 PHE A O 1
ATOM 721 N N . LYS A 1 91 ? -9.689 1.040 -5.139 1.00 81.94 91 LYS A N 1
ATOM 722 C CA . LYS A 1 91 ? -10.363 -0.035 -5.884 1.00 81.94 91 LYS A CA 1
ATOM 723 C C . LYS A 1 91 ? -10.065 0.011 -7.373 1.00 81.94 91 LYS A C 1
ATOM 725 O O . LYS A 1 91 ? -9.892 -1.045 -7.967 1.00 81.94 91 LYS A O 1
ATOM 730 N N . ASP A 1 92 ? -9.965 1.198 -7.964 1.00 84.56 92 ASP A N 1
ATOM 731 C CA . ASP A 1 92 ? -9.737 1.347 -9.402 1.00 84.56 92 ASP A CA 1
ATOM 732 C C . ASP A 1 92 ? -8.448 0.614 -9.836 1.00 84.56 92 ASP A C 1
ATOM 734 O O . ASP A 1 9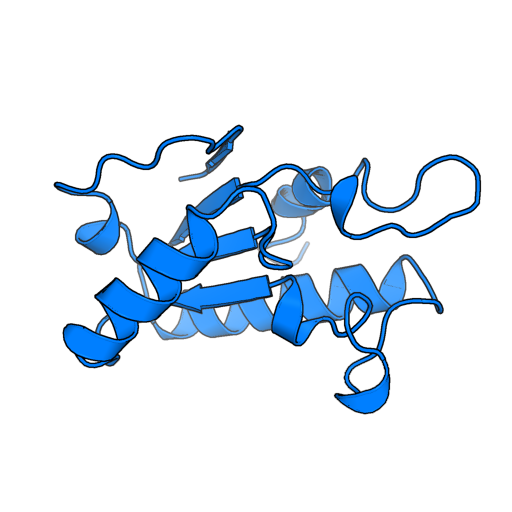2 ? -7.359 1.002 -9.401 1.00 84.56 92 ASP A O 1
ATOM 738 N N . PRO A 1 93 ? -8.506 -0.450 -10.664 1.00 80.50 93 PRO A N 1
ATOM 739 C CA . PRO A 1 93 ? -7.327 -1.213 -11.088 1.00 80.50 93 PRO A CA 1
ATOM 740 C C . PRO A 1 93 ? -6.273 -0.358 -11.807 1.00 80.50 93 PRO A C 1
ATOM 742 O O . PRO A 1 93 ? -5.086 -0.702 -11.770 1.00 80.50 93 PRO A O 1
ATOM 745 N N . CYS A 1 94 ? -6.681 0.767 -12.401 1.00 83.44 94 CYS A N 1
ATOM 746 C CA . CYS A 1 94 ? -5.804 1.736 -13.053 1.00 83.44 94 CYS A CA 1
ATOM 747 C C . CYS A 1 94 ? -5.123 2.704 -12.072 1.00 83.44 94 CYS A C 1
ATOM 749 O O . CYS A 1 94 ? -4.207 3.425 -12.469 1.00 83.44 94 CYS A O 1
ATOM 751 N N . SER A 1 95 ? -5.525 2.713 -10.799 1.00 86.62 95 SER A N 1
ATOM 752 C CA . SER A 1 95 ? -4.930 3.566 -9.773 1.00 86.62 95 SER A CA 1
ATOM 753 C C . SER A 1 95 ? -3.466 3.229 -9.498 1.00 86.62 95 SER A C 1
ATOM 755 O O . SER A 1 95 ? -3.039 2.067 -9.496 1.00 86.62 95 SER A O 1
ATOM 757 N N . GLY A 1 96 ? -2.695 4.280 -9.214 1.00 87.75 96 GLY A N 1
ATOM 758 C CA . GLY A 1 96 ? -1.314 4.173 -8.757 1.00 87.75 96 GLY A CA 1
ATOM 759 C C . GLY A 1 96 ? -1.186 3.633 -7.332 1.00 87.75 96 GLY A C 1
ATOM 760 O O . GLY A 1 96 ? -0.111 3.150 -6.981 1.00 87.75 96 GLY A O 1
ATOM 761 N N . ILE A 1 97 ? -2.261 3.665 -6.533 1.00 89.06 97 ILE A N 1
ATOM 762 C CA . ILE A 1 97 ? -2.227 3.233 -5.133 1.00 89.06 97 ILE A CA 1
ATOM 763 C C . ILE A 1 97 ? -2.111 1.709 -5.077 1.00 89.06 97 ILE A C 1
ATOM 765 O O . ILE A 1 97 ? -2.953 0.972 -5.598 1.00 89.06 97 ILE A O 1
ATOM 769 N N . ARG A 1 98 ? -1.065 1.228 -4.402 1.00 89.50 98 ARG A N 1
ATOM 770 C CA . ARG A 1 98 ? -0.775 -0.202 -4.231 1.00 89.50 98 ARG A CA 1
ATOM 771 C C . ARG A 1 98 ? -0.826 -0.649 -2.784 1.00 89.50 98 ARG A C 1
ATOM 773 O O . ARG A 1 98 ? -1.235 -1.773 -2.535 1.00 89.50 98 ARG A O 1
ATOM 780 N N . ILE A 1 99 ? -0.458 0.201 -1.831 1.00 89.69 99 ILE A N 1
ATOM 781 C CA . ILE A 1 99 ? -0.482 -0.162 -0.413 1.00 89.69 99 ILE A CA 1
ATOM 782 C C . ILE A 1 99 ? -1.338 0.841 0.343 1.00 89.69 99 ILE A C 1
ATOM 784 O O . ILE A 1 99 ? -1.060 2.040 0.352 1.00 89.69 99 ILE A O 1
ATOM 788 N N . THR A 1 100 ? -2.353 0.317 1.012 1.00 89.12 100 THR A N 1
ATOM 789 C CA . THR A 1 100 ? -3.232 1.066 1.901 1.00 89.12 100 THR A CA 1
ATOM 790 C C . THR A 1 100 ? -3.009 0.578 3.324 1.00 89.12 100 THR A C 1
ATOM 792 O O . THR A 1 100 ? -3.177 -0.604 3.597 1.00 89.12 100 THR A O 1
ATOM 795 N N . ILE A 1 101 ? -2.638 1.470 4.239 1.00 87.88 101 ILE A N 1
ATOM 796 C CA . ILE A 1 101 ? -2.492 1.151 5.666 1.00 87.88 101 ILE A CA 1
ATOM 797 C C . ILE A 1 101 ? -3.660 1.790 6.403 1.00 87.88 101 ILE A C 1
ATOM 799 O O . ILE A 1 101 ? -3.786 3.012 6.382 1.00 87.88 101 ILE A O 1
ATOM 803 N N . ALA A 1 102 ? -4.526 0.996 7.019 1.00 85.00 102 ALA A N 1
ATOM 804 C CA . ALA A 1 102 ? -5.792 1.461 7.577 1.00 85.00 102 ALA A CA 1
ATOM 805 C C . ALA A 1 102 ? -6.040 0.908 8.983 1.00 85.00 102 ALA A C 1
ATOM 807 O O . ALA A 1 102 ? -5.485 -0.117 9.363 1.00 85.00 102 ALA A O 1
ATOM 808 N N . THR A 1 103 ? -6.919 1.554 9.753 1.00 80.00 103 THR A N 1
ATOM 809 C CA . THR A 1 103 ? -7.430 0.950 10.991 1.00 80.00 103 THR A CA 1
ATOM 810 C C . THR A 1 103 ? -8.342 -0.230 10.676 1.00 80.00 103 THR A C 1
ATOM 812 O O . THR A 1 103 ? -9.087 -0.202 9.696 1.00 80.00 103 THR A O 1
ATOM 815 N N . THR A 1 104 ? -8.361 -1.240 11.543 1.00 71.31 104 THR A N 1
ATOM 816 C CA . THR A 1 104 ? -9.203 -2.441 11.385 1.00 71.31 104 THR A CA 1
ATOM 817 C C . THR A 1 104 ? -10.694 -2.102 11.355 1.00 71.31 104 THR A C 1
ATOM 819 O O . THR A 1 104 ? -11.473 -2.726 10.637 1.00 71.31 104 THR A O 1
ATOM 822 N N . SER A 1 105 ? -11.086 -1.021 12.037 1.00 63.44 105 SER A N 1
ATOM 823 C CA . SER A 1 105 ? -12.434 -0.439 11.975 1.00 63.44 105 SER A CA 1
ATOM 824 C C . SER A 1 105 ? -12.868 0.001 10.572 1.00 63.44 105 SER A C 1
ATOM 826 O O . SER A 1 105 ? -14.063 0.106 10.319 1.00 63.44 105 SER A O 1
ATOM 828 N N . LEU A 1 106 ? -11.921 0.231 9.658 1.00 63.03 106 LEU A N 1
ATOM 829 C CA . LEU A 1 106 ? -12.181 0.560 8.256 1.00 63.03 106 LEU A CA 1
ATOM 830 C C . LEU A 1 106 ? -12.421 -0.698 7.401 1.00 63.03 106 LEU A C 1
ATOM 832 O O . LEU A 1 106 ? -13.001 -0.600 6.326 1.00 63.03 106 LEU A O 1
ATOM 836 N N . GLY A 1 107 ? -11.982 -1.875 7.865 1.00 55.62 107 GLY A N 1
ATOM 837 C CA . GLY A 1 107 ? -12.179 -3.160 7.186 1.00 55.62 107 GLY A CA 1
ATOM 838 C C . GLY A 1 107 ? -13.559 -3.781 7.421 1.00 55.62 107 GLY A C 1
ATOM 839 O O . GLY A 1 107 ? -14.021 -4.592 6.618 1.00 55.62 107 GLY A O 1
ATOM 840 N N . VAL A 1 108 ? -14.256 -3.389 8.492 1.00 50.94 108 VAL A N 1
ATOM 841 C CA . VAL A 1 108 ? -15.589 -3.914 8.815 1.00 50.94 108 VAL A CA 1
ATOM 842 C C . VAL A 1 108 ? -16.637 -3.243 7.9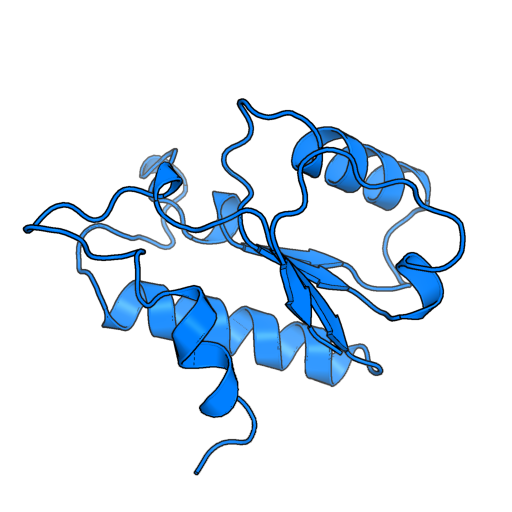19 1.00 50.94 108 VAL A C 1
ATOM 844 O O . VAL A 1 108 ? -17.001 -2.091 8.127 1.00 50.94 108 VAL A O 1
ATOM 847 N N . GLY A 1 109 ? -17.132 -3.978 6.917 1.00 44.75 109 GLY A N 1
ATOM 848 C CA . GLY A 1 109 ? -18.230 -3.546 6.036 1.00 44.75 109 GLY A CA 1
ATOM 849 C C . GLY A 1 109 ? -17.819 -3.114 4.626 1.00 44.75 109 GLY A C 1
ATOM 850 O O . GLY A 1 109 ? -18.658 -2.624 3.870 1.00 44.75 109 GLY A O 1
ATOM 851 N N . VAL A 1 110 ? -16.553 -3.304 4.247 1.00 53.00 110 VAL A N 1
ATOM 852 C CA . VAL A 1 110 ? -16.008 -2.784 2.991 1.00 53.00 110 VAL A CA 1
ATOM 853 C C . VAL A 1 110 ? -15.577 -3.933 2.066 1.00 53.00 110 VAL A C 1
ATOM 855 O O . VAL A 1 110 ? -14.605 -4.634 2.331 1.00 53.00 110 VAL A O 1
ATOM 858 N N . ASN A 1 111 ? -16.302 -4.139 0.958 1.00 51.94 111 ASN A N 1
ATOM 859 C CA . ASN A 1 111 ? -15.969 -5.157 -0.049 1.00 51.94 111 ASN A CA 1
ATOM 860 C C . ASN A 1 111 ? -14.909 -4.632 -1.029 1.00 51.94 111 ASN A C 1
ATOM 862 O O . ASN A 1 111 ? -15.250 -3.957 -2.010 1.00 51.94 111 ASN A O 1
ATOM 866 N N . ILE A 1 112 ? -13.634 -4.915 -0.751 1.00 58.38 112 ILE A N 1
ATOM 867 C CA . ILE A 1 112 ? -12.506 -4.497 -1.592 1.00 58.38 112 ILE A CA 1
ATOM 868 C C . ILE A 1 112 ? -12.263 -5.514 -2.704 1.00 58.38 112 ILE A C 1
ATOM 870 O O . ILE A 1 112 ? -11.551 -6.498 -2.530 1.00 58.38 112 ILE A O 1
ATOM 874 N N . LEU A 1 113 ? -12.866 -5.243 -3.861 1.00 52.00 113 LEU A N 1
ATOM 875 C CA . LEU A 1 113 ? -12.510 -5.901 -5.114 1.00 52.00 113 LEU A CA 1
ATOM 876 C C . LEU A 1 113 ? -11.036 -5.583 -5.432 1.00 52.00 113 LEU A C 1
ATOM 878 O O . LEU A 1 113 ? -10.583 -4.466 -5.187 1.00 52.00 113 LEU A O 1
ATOM 882 N N . ASP A 1 114 ? -10.302 -6.575 -5.932 1.00 57.00 114 ASP A N 1
ATOM 883 C CA . ASP A 1 114 ? -8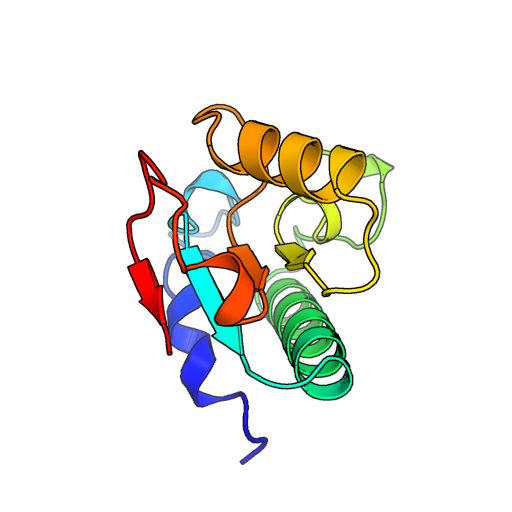.898 -6.480 -6.371 1.00 57.00 114 ASP A CA 1
ATOM 884 C C . ASP A 1 114 ? -7.823 -6.308 -5.280 1.00 57.00 114 ASP A C 1
ATOM 886 O O . ASP A 1 114 ? -6.678 -5.954 -5.578 1.00 57.00 114 ASP A O 1
ATOM 890 N N . VAL A 1 115 ? -8.133 -6.621 -4.017 1.00 57.28 115 VAL A N 1
ATOM 891 C CA . VAL A 1 115 ? -7.094 -6.803 -2.988 1.00 57.28 115 VAL A CA 1
ATOM 892 C C . VAL A 1 115 ? -6.488 -8.192 -3.105 1.00 57.28 115 VAL A C 1
ATOM 894 O O . VAL A 1 115 ? -7.156 -9.203 -2.911 1.00 57.28 115 VAL A O 1
ATOM 897 N N . VAL A 1 116 ? -5.187 -8.231 -3.379 1.00 62.28 116 VAL A N 1
ATOM 898 C CA . VAL A 1 116 ? -4.426 -9.481 -3.489 1.00 62.28 116 VAL A CA 1
ATOM 899 C C . VAL A 1 116 ? -3.994 -9.975 -2.108 1.00 62.28 116 VAL A C 1
ATOM 901 O O . VAL A 1 116 ? -3.833 -11.178 -1.907 1.00 62.28 116 VAL A O 1
ATOM 904 N N . ARG A 1 117 ? -3.778 -9.061 -1.148 1.00 63.44 117 ARG A N 1
ATOM 905 C CA . ARG A 1 117 ? -3.280 -9.394 0.195 1.00 63.44 117 ARG A CA 1
ATOM 906 C C . ARG A 1 117 ? -3.932 -8.564 1.296 1.00 63.44 117 ARG A C 1
ATOM 908 O O . ARG A 1 117 ? -4.080 -7.350 1.166 1.00 63.44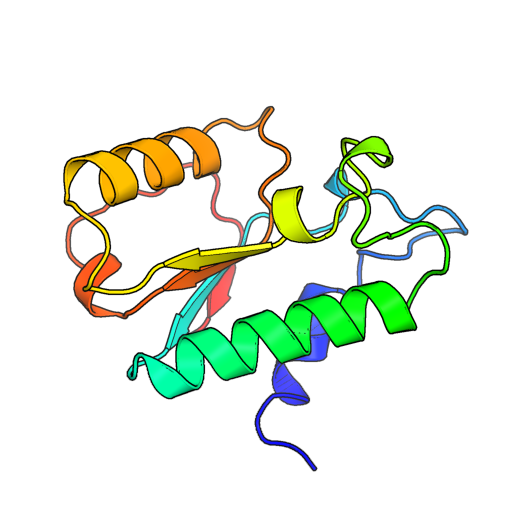 117 ARG A O 1
ATOM 915 N N . ILE A 1 118 ? -4.233 -9.242 2.400 1.00 67.62 118 ILE A N 1
ATOM 916 C CA . ILE A 1 118 ? -4.664 -8.651 3.667 1.00 67.62 118 ILE A CA 1
ATOM 917 C C . ILE A 1 118 ? -3.613 -9.007 4.718 1.00 67.62 118 ILE A C 1
ATOM 919 O O . ILE A 1 118 ? -3.241 -10.174 4.843 1.00 67.62 118 ILE A O 1
ATOM 923 N N . VAL A 1 119 ? -3.136 -8.003 5.450 1.00 69.56 119 VAL A N 1
ATOM 924 C CA . VAL A 1 119 ? -2.217 -8.162 6.586 1.00 69.56 119 VAL A CA 1
ATOM 925 C C . VAL A 1 119 ? -2.897 -7.582 7.823 1.00 69.56 119 VAL A C 1
ATOM 927 O O . VAL A 1 119 ? -3.471 -6.498 7.731 1.00 69.56 119 VAL A O 1
ATOM 930 N N . THR A 1 120 ? -2.850 -8.300 8.943 1.00 63.69 120 THR A N 1
ATOM 931 C CA . THR A 1 120 ? -3.435 -7.920 10.243 1.00 63.69 120 THR A CA 1
ATOM 932 C C . THR A 1 120 ? -2.412 -8.091 11.345 1.00 63.69 120 THR A C 1
ATOM 934 O O . THR A 1 120 ? -1.691 -9.114 11.270 1.00 63.69 120 THR A O 1
#

Foldseek 3Di:
DPPQPVVLVQCPQCQPPNDRALLSRAQEEEADADPVVLVVNLVVVLVSSVVVDVLADCDVVSPLSNSPQAEEEEEPPDDPVVLVVVLVLSLPSPGSHRYYYYHVVSVPPDDRDRHPYYHD

Secondary structure (DSSP, 8-state):
--TTGGGGGGGTTTEETTEE-GGGS--EEEE-S-HHHHHHHHHHHHHHHHHH-TT-BS-GGGGGGBHHHHEEEE-TTS-HHHHHHHHHHHH-TT-S--EEEE-GGGTTT---TT--EEE-

Organism: NCBI:txid706981

Radius of gyration: 13.62 Å; chains: 1; bounding box: 35×25×30 Å

pLDDT: mean 78.59, std 12.16, range [39.81, 92.0]

Sequence (120 aa):
LTSWDSLCFLFASAVGDRHATPANIPKTIVFIDGQTLIREAAAWAIDMLLFMSNKYSMSLSAKEHCVYNIIRGFTTHMSEYNKKHAYDEFKDPCSGIRITIATTSLGVGVNILDVVRIVT